Protein AF-A0A7S4M8M1-F1 (afdb_monomer_lite)

Foldseek 3Di:
DDDDDDDDDDDDDDDDDDDDDDDDDDDDDDDPDDPPDPDPPPPPPDDDDDDPDDADDDPADWQDWDAQLVRQWIWIFFQSQWIWIAGPVPRDTPDIDHDGPGGWNDKDADNVNQWMWIHGPSRDIDIDGPVPD

Secondary structure (DSSP, 8-state):
-----PPPP----------PPPP-PPPPPPPS--------------------------SS-EEEEEE-TTSSEEEEEETTSEEEEEETTT--EEEEEE--SS-EEEEEE-TTSSEEEEEETTS-EEEEETTT-

Radius of gyration: 27.67 Å; chains: 1; bounding box: 44×58×73 Å

Sequence (133 aa):
SLCRVRARLSRVRGAALLRSGPALTRPARMSATEVKSLQADDVDATPRYVCKQTIQGHKRAVSSVKFSPDGKQLASSSADMTVKLWSTTSWKCLHTLQGHTQGISDASFSADSSMIASASDDRTIRIWDTSSG

Structure (mmCIF, N/CA/C/O backbone):
data_AF-A0A7S4M8M1-F1
#
_entry.id   AF-A0A7S4M8M1-F1
#
loop_
_atom_site.group_PDB
_atom_site.id
_atom_site.type_symbol
_atom_site.label_atom_id
_atom_site.label_alt_id
_atom_site.label_comp_id
_atom_site.label_asym_id
_atom_site.label_entity_id
_atom_site.label_seq_id
_atom_site.pdbx_PDB_ins_code
_atom_site.Cartn_x
_atom_site.Cartn_y
_atom_site.Cartn_z
_atom_site.occupancy
_atom_site.B_iso_or_equiv
_atom_site.auth_seq_id
_atom_site.auth_comp_id
_atom_site.auth_asym_id
_atom_site.auth_atom_id
_atom_site.pdbx_PDB_model_num
ATOM 1 N N . SER A 1 1 ? -6.305 30.782 -30.407 1.00 43.66 1 SER A N 1
ATOM 2 C CA . SER A 1 1 ? -7.678 30.355 -30.083 1.00 43.66 1 SER A CA 1
ATOM 3 C C . SER A 1 1 ? -7.937 30.582 -28.606 1.00 43.66 1 SER A C 1
ATOM 5 O O . SER A 1 1 ? -7.409 29.866 -27.770 1.00 43.66 1 SER A O 1
ATOM 7 N N . LEU A 1 2 ? -8.625 31.683 -28.303 1.00 35.75 2 LEU A N 1
ATOM 8 C CA . LEU A 1 2 ? -8.955 32.169 -26.963 1.00 35.75 2 LEU A CA 1
ATOM 9 C C . LEU A 1 2 ? -10.330 31.632 -26.560 1.00 35.75 2 LEU A C 1
ATOM 11 O O . LEU A 1 2 ? -11.264 31.752 -27.346 1.00 35.75 2 LEU A O 1
ATOM 15 N N . CYS A 1 3 ? -10.487 31.172 -25.321 1.00 33.81 3 CYS A N 1
ATOM 16 C CA . CYS A 1 3 ? -11.802 31.144 -24.686 1.00 33.81 3 CYS A CA 1
ATOM 17 C C . CYS A 1 3 ? -11.678 31.673 -23.252 1.00 33.81 3 CYS A C 1
ATOM 19 O O . CYS A 1 3 ? -11.314 30.960 -22.323 1.00 33.81 3 CYS A O 1
ATOM 21 N N . ARG A 1 4 ? -11.921 32.983 -23.104 1.00 39.00 4 ARG A N 1
ATOM 22 C CA . ARG A 1 4 ? -12.109 33.672 -21.821 1.00 39.00 4 ARG A CA 1
ATOM 23 C C . ARG A 1 4 ? -13.558 33.464 -21.386 1.00 39.00 4 ARG A C 1
ATOM 25 O O . ARG A 1 4 ? -14.460 33.977 -22.044 1.00 39.00 4 ARG A O 1
ATOM 32 N N . VAL A 1 5 ? -13.784 32.794 -20.262 1.00 40.41 5 VAL A N 1
ATOM 33 C CA . VAL A 1 5 ? -15.101 32.773 -19.613 1.00 40.41 5 VAL A CA 1
ATOM 34 C C . VAL A 1 5 ? -15.182 33.954 -18.645 1.00 40.41 5 VAL A C 1
ATOM 36 O O . VAL A 1 5 ? -14.447 34.034 -17.666 1.00 40.41 5 VAL A O 1
ATOM 39 N N . ARG A 1 6 ? -16.056 34.913 -18.969 1.00 38.47 6 ARG A N 1
ATOM 40 C CA . ARG A 1 6 ? -16.457 36.033 -18.105 1.00 38.47 6 ARG A CA 1
ATOM 41 C C . ARG A 1 6 ? -17.525 35.542 -17.125 1.00 38.47 6 ARG A C 1
ATOM 43 O O . ARG A 1 6 ? -18.611 35.175 -17.562 1.00 38.47 6 ARG A O 1
ATOM 50 N N . ALA A 1 7 ? -17.267 35.626 -15.823 1.00 38.28 7 ALA A N 1
ATOM 51 C CA . ALA A 1 7 ? -18.320 35.540 -14.815 1.00 38.28 7 ALA A CA 1
ATOM 52 C C . ALA A 1 7 ? -18.991 36.918 -14.661 1.00 38.28 7 ALA A C 1
ATOM 54 O O . ALA A 1 7 ? -18.329 37.920 -14.387 1.00 38.28 7 ALA A O 1
ATOM 55 N N . ARG A 1 8 ? -20.308 36.973 -14.894 1.00 38.97 8 ARG A N 1
ATOM 56 C CA . ARG A 1 8 ? -21.157 38.146 -14.644 1.00 38.97 8 ARG A CA 1
ATOM 57 C C . ARG A 1 8 ? -21.533 38.192 -13.162 1.00 38.97 8 ARG A C 1
ATOM 59 O O . ARG A 1 8 ? -22.081 37.233 -12.636 1.00 38.97 8 ARG A O 1
ATOM 66 N N . LEU A 1 9 ? -21.288 39.336 -12.527 1.00 35.59 9 LEU A N 1
ATOM 67 C CA . LEU A 1 9 ? -21.854 39.711 -11.232 1.00 35.59 9 LEU A CA 1
ATOM 68 C C . LEU A 1 9 ? -23.357 39.984 -11.386 1.00 35.59 9 LEU A C 1
ATOM 70 O O . LEU A 1 9 ? -23.742 40.879 -12.139 1.00 35.59 9 LEU A O 1
ATOM 74 N N . SER A 1 10 ? -24.197 39.274 -10.633 1.00 39.19 10 SER A N 1
ATOM 75 C CA . SER A 1 10 ? -25.586 39.671 -10.390 1.00 39.19 10 SER A CA 1
ATOM 76 C C . SER A 1 10 ? -25.761 40.072 -8.930 1.00 39.19 10 SER A C 1
ATOM 78 O O . SER A 1 10 ? -25.512 39.307 -8.002 1.00 39.19 10 SER A O 1
ATOM 80 N N . ARG A 1 11 ? -26.177 41.324 -8.768 1.00 36.94 11 ARG A N 1
ATOM 81 C CA . ARG A 1 11 ? -26.433 42.048 -7.528 1.00 36.94 11 ARG A CA 1
ATOM 82 C C . ARG A 1 11 ? -27.765 41.569 -6.943 1.00 36.94 11 ARG A C 1
ATOM 84 O O . ARG A 1 11 ? -28.795 41.773 -7.576 1.00 36.94 11 ARG A O 1
ATOM 91 N N . VAL A 1 12 ? -27.763 41.000 -5.740 1.00 44.22 12 VAL A N 1
ATOM 92 C CA . VAL A 1 12 ? -28.990 40.811 -4.950 1.00 44.22 12 VAL A CA 1
ATOM 93 C C . VAL A 1 12 ? -28.941 41.788 -3.780 1.00 44.22 12 VAL A C 1
ATOM 95 O O . VAL A 1 12 ? -28.031 41.748 -2.956 1.00 44.22 12 VAL A O 1
ATOM 98 N N . ARG A 1 13 ? -29.896 42.723 -3.757 1.00 42.88 13 ARG A N 1
ATOM 99 C CA . ARG A 1 13 ? -30.191 43.580 -2.604 1.00 42.88 13 ARG A CA 1
ATOM 100 C C . ARG A 1 13 ? -31.131 42.803 -1.685 1.00 42.88 13 ARG A C 1
ATOM 102 O O . ARG A 1 13 ? -32.229 42.461 -2.106 1.00 42.88 13 ARG A O 1
ATOM 109 N N . GLY A 1 14 ? -30.717 42.576 -0.446 1.00 37.66 14 GLY A N 1
ATOM 110 C CA . GLY A 1 14 ? -31.570 42.075 0.627 1.00 37.66 14 GLY A CA 1
ATOM 111 C C . GLY A 1 14 ? -31.086 42.662 1.944 1.00 37.66 14 GLY A C 1
ATOM 112 O O . GLY A 1 14 ? -29.974 42.375 2.373 1.00 37.66 14 GLY A O 1
ATOM 113 N N . ALA A 1 15 ? -31.884 43.556 2.520 1.00 41.97 15 ALA A N 1
ATOM 114 C CA . ALA A 1 15 ? -31.630 44.207 3.796 1.00 41.97 15 ALA A CA 1
ATOM 115 C C . ALA A 1 15 ? -31.796 43.213 4.957 1.00 41.97 15 ALA A C 1
ATOM 117 O O . ALA A 1 15 ? -32.778 42.476 4.994 1.00 41.97 15 ALA A O 1
ATOM 118 N N . ALA A 1 16 ? -30.879 43.235 5.926 1.00 42.38 16 ALA A N 1
ATOM 119 C CA . ALA A 1 16 ? -31.071 42.618 7.234 1.00 42.38 16 ALA A CA 1
ATOM 120 C C . ALA A 1 16 ? -30.296 43.401 8.306 1.00 42.38 16 ALA A C 1
ATOM 122 O O . ALA A 1 16 ? -29.249 43.986 8.045 1.00 42.38 16 ALA A O 1
ATOM 123 N N . LEU A 1 17 ? -30.903 43.460 9.486 1.00 41.12 17 LEU A N 1
ATOM 124 C CA . LEU A 1 17 ? -30.753 44.459 10.539 1.00 41.12 17 LEU A CA 1
ATOM 125 C C . LEU A 1 17 ? -29.412 44.437 11.293 1.00 41.12 17 LEU A C 1
ATOM 127 O O . LEU A 1 17 ? -28.769 43.404 11.462 1.00 41.12 17 LEU A O 1
ATOM 131 N N . LEU A 1 18 ? -29.072 45.618 11.818 1.00 41.38 18 LEU A N 1
ATOM 132 C CA . LEU A 1 18 ? -28.001 45.913 12.769 1.00 41.38 18 LEU A CA 1
ATOM 133 C C . LEU A 1 18 ? -28.002 44.949 13.967 1.00 41.38 18 LEU A C 1
ATOM 135 O O . LEU A 1 18 ? -28.969 44.897 14.727 1.00 41.38 18 LEU A O 1
ATOM 139 N N . ARG A 1 19 ? -26.868 44.290 14.213 1.00 38.50 19 ARG A N 1
ATOM 140 C CA . ARG A 1 19 ? -26.465 43.888 15.565 1.00 38.50 19 ARG A CA 1
ATOM 141 C C . ARG A 1 19 ? -25.020 44.312 15.797 1.00 38.50 19 ARG A C 1
ATOM 143 O O . ARG A 1 19 ? -24.101 43.856 15.127 1.00 38.50 19 ARG A O 1
ATOM 150 N N . SER A 1 20 ? -24.872 45.239 16.733 1.00 40.28 20 SER A N 1
ATOM 151 C CA . SER A 1 20 ? -23.625 45.731 17.305 1.00 40.28 20 SER A CA 1
ATOM 152 C C . SER A 1 20 ? -22.769 44.574 17.831 1.00 40.28 20 SER A C 1
ATOM 154 O O . SER A 1 20 ? -23.184 43.875 18.756 1.00 40.28 20 SER A O 1
ATOM 156 N N . GLY A 1 21 ? -21.581 44.381 17.257 1.00 44.16 21 GLY A N 1
ATOM 157 C CA . GLY A 1 21 ? -20.529 43.554 17.855 1.00 44.16 21 GLY A CA 1
ATOM 158 C C . GLY A 1 21 ? -19.831 44.313 18.993 1.00 44.16 21 GLY A C 1
ATOM 159 O O . GLY A 1 21 ? -19.742 45.542 18.923 1.00 44.16 21 GLY A O 1
ATOM 160 N N . PRO A 1 22 ? -19.372 43.631 20.056 1.00 43.94 22 PRO A N 1
ATOM 161 C CA . PRO A 1 22 ? -18.809 44.294 21.221 1.00 43.94 22 PRO A CA 1
ATOM 162 C C . PRO A 1 22 ? -17.435 44.902 20.925 1.00 43.94 22 PRO A C 1
ATOM 164 O O . PRO A 1 22 ? -16.631 44.377 20.156 1.00 43.94 22 PRO A O 1
ATOM 167 N N . ALA A 1 23 ? -17.219 46.045 21.571 1.00 39.78 23 ALA A N 1
ATOM 168 C CA . ALA A 1 23 ? -16.031 46.871 21.525 1.00 39.78 23 ALA A CA 1
ATOM 169 C C . ALA A 1 23 ? -14.755 46.099 21.891 1.00 39.78 23 ALA A C 1
ATOM 171 O O . ALA A 1 23 ? -14.731 45.299 22.825 1.00 39.78 23 ALA A O 1
ATOM 172 N N . LEU A 1 24 ? -13.674 46.410 21.175 1.00 41.59 24 LEU A N 1
ATOM 173 C CA . LEU A 1 24 ? -12.315 45.991 21.495 1.00 41.59 24 LEU A CA 1
ATOM 174 C C . LEU A 1 24 ? -11.908 46.564 22.862 1.00 41.59 24 LEU A C 1
ATOM 176 O O . LEU A 1 24 ? -11.495 47.719 22.978 1.00 41.59 24 LEU A O 1
ATOM 180 N N . THR A 1 25 ? -12.032 45.759 23.911 1.00 39.78 25 THR A N 1
ATOM 181 C CA . THR A 1 25 ? -11.481 46.058 25.234 1.00 39.78 25 THR A CA 1
ATOM 182 C C . THR A 1 25 ? -9.956 45.963 25.194 1.00 39.78 25 THR A C 1
ATOM 184 O O . THR A 1 25 ? -9.392 44.914 24.890 1.00 39.78 25 THR A O 1
ATOM 187 N N . ARG A 1 26 ? -9.284 47.079 25.506 1.00 43.94 26 ARG A N 1
ATOM 188 C CA . ARG A 1 26 ? -7.834 47.149 25.766 1.00 43.94 26 ARG A CA 1
ATOM 189 C C . ARG A 1 26 ? -7.448 46.137 26.856 1.00 43.94 26 ARG A C 1
ATOM 191 O O . ARG A 1 26 ? -8.195 46.020 27.828 1.00 43.94 26 ARG A O 1
ATOM 198 N N . PRO A 1 27 ? -6.288 45.464 26.769 1.00 38.31 27 PRO A N 1
ATOM 199 C CA . PRO A 1 27 ? -5.846 44.601 27.852 1.00 38.31 27 PRO A CA 1
ATOM 200 C C . PRO A 1 27 ? -5.512 45.444 29.088 1.00 38.31 27 PRO A C 1
ATOM 202 O O . PRO A 1 27 ? -4.768 46.428 29.023 1.00 38.31 27 PRO A O 1
ATOM 205 N N . ALA A 1 28 ? -6.108 45.053 30.212 1.00 41.16 28 ALA A N 1
ATOM 206 C CA . ALA A 1 28 ? -5.801 45.582 31.526 1.00 41.16 28 ALA A CA 1
ATOM 207 C C . ALA A 1 28 ? -4.373 45.192 31.940 1.00 41.16 28 ALA A C 1
ATOM 209 O O . ALA A 1 28 ? -3.885 44.097 31.668 1.00 41.16 28 ALA A O 1
ATOM 210 N N . ARG A 1 29 ? -3.718 46.135 32.613 1.00 44.16 29 ARG A N 1
ATOM 211 C CA . ARG A 1 29 ? -2.412 46.040 33.267 1.00 44.16 29 ARG A CA 1
ATOM 212 C C . ARG A 1 29 ? -2.353 44.816 34.196 1.00 44.16 29 ARG A C 1
ATOM 214 O O . ARG A 1 29 ? -3.092 44.774 35.172 1.00 44.16 29 ARG A O 1
ATOM 221 N N . MET A 1 30 ? -1.464 43.856 33.933 1.00 40.31 30 MET A N 1
ATOM 222 C CA . MET A 1 30 ? -1.161 42.784 34.892 1.00 40.31 30 MET A CA 1
ATOM 223 C C . MET A 1 30 ? -0.356 43.357 36.070 1.00 40.31 30 MET A C 1
ATOM 225 O O . MET A 1 30 ? 0.689 43.976 35.870 1.00 40.31 30 MET A O 1
ATOM 229 N N . SER A 1 31 ? -0.858 43.179 37.295 1.00 47.75 31 SER A N 1
ATOM 230 C CA . SER A 1 31 ? -0.142 43.477 38.540 1.00 47.75 31 SER A CA 1
ATOM 231 C C . SER A 1 31 ? 0.713 42.285 38.968 1.00 47.75 31 SER A C 1
ATOM 233 O O . SER A 1 31 ? 0.249 41.147 38.977 1.00 47.75 31 SER A O 1
ATOM 235 N N . ALA A 1 32 ? 1.959 42.558 39.349 1.00 45.81 32 ALA A N 1
ATOM 236 C CA . ALA A 1 32 ? 2.950 41.569 39.748 1.00 45.81 32 ALA A CA 1
ATOM 237 C C . ALA A 1 32 ? 2.782 41.145 41.214 1.00 45.81 32 ALA A C 1
ATOM 239 O O . ALA A 1 32 ? 3.474 41.683 42.073 1.00 45.81 32 ALA A O 1
ATOM 240 N N . THR A 1 33 ? 1.878 40.210 41.526 1.00 54.72 33 THR A N 1
ATOM 241 C CA . THR A 1 33 ? 1.951 39.411 42.772 1.00 54.72 33 THR A CA 1
ATOM 242 C C . THR A 1 33 ? 1.008 38.203 42.729 1.00 54.72 33 THR A C 1
ATOM 244 O O . THR A 1 33 ? -0.057 38.223 43.321 1.00 54.72 33 THR A O 1
ATOM 247 N N . GLU A 1 34 ? 1.401 37.132 42.038 1.00 44.66 34 GLU A N 1
ATOM 248 C CA . GLU A 1 34 ? 1.000 35.766 42.417 1.00 44.66 34 GLU A CA 1
ATOM 249 C C . GLU A 1 34 ? 2.000 34.783 41.796 1.00 44.66 34 GLU A C 1
ATOM 251 O O . GLU A 1 34 ? 1.755 34.148 40.773 1.00 44.66 34 GLU A O 1
ATOM 256 N N . VAL A 1 35 ? 3.198 34.708 42.382 1.00 43.72 35 VAL A N 1
ATOM 257 C CA . VAL A 1 35 ? 4.142 33.618 42.102 1.00 43.72 35 VAL A CA 1
ATOM 258 C C . VAL A 1 35 ? 3.580 32.347 42.732 1.00 43.72 35 VAL A C 1
ATOM 260 O O . VAL A 1 35 ? 3.941 31.950 43.837 1.00 43.72 35 VAL A O 1
ATOM 263 N N . LYS A 1 36 ? 2.628 31.729 42.035 1.00 51.47 36 LYS A N 1
ATOM 264 C CA . LYS A 1 36 ? 2.190 30.371 42.320 1.00 51.47 36 LYS A CA 1
ATOM 265 C C . LYS A 1 36 ? 3.370 29.464 41.998 1.00 51.47 36 LYS A C 1
ATOM 267 O O . LYS A 1 36 ? 3.816 29.416 40.855 1.00 51.47 36 LYS A O 1
ATOM 272 N N . SER A 1 37 ? 3.907 28.849 43.048 1.00 44.53 37 SER A N 1
ATOM 273 C CA . SER A 1 37 ? 4.957 27.833 43.028 1.00 44.53 37 SER A CA 1
ATOM 274 C C . SER A 1 37 ? 4.884 26.989 41.751 1.00 44.53 37 SER A C 1
ATOM 276 O O . SER A 1 37 ? 3.943 26.215 41.575 1.00 44.53 37 SER A O 1
ATOM 278 N N . LEU A 1 38 ? 5.841 27.173 40.839 1.00 49.78 38 LEU A N 1
ATOM 279 C CA . LEU A 1 38 ? 6.036 26.261 39.719 1.00 49.78 38 LEU A CA 1
ATOM 280 C C . LEU A 1 38 ? 6.630 24.987 40.318 1.00 49.78 38 LEU A C 1
ATOM 282 O O . LEU A 1 38 ? 7.820 24.938 40.627 1.00 49.78 38 LEU A O 1
ATOM 286 N N . GLN A 1 39 ? 5.791 23.980 40.549 1.00 45.38 39 GLN A N 1
ATOM 287 C CA . GLN A 1 39 ? 6.279 22.632 40.811 1.00 45.38 39 GLN A CA 1
ATOM 288 C C . GLN A 1 39 ? 6.986 22.151 39.543 1.00 45.38 39 GLN A C 1
ATOM 290 O O . GLN A 1 39 ? 6.389 22.081 38.471 1.00 45.38 39 GLN A O 1
ATOM 295 N N . ALA A 1 40 ? 8.283 21.889 39.659 1.00 47.53 40 ALA A N 1
ATOM 296 C CA . ALA A 1 40 ? 9.088 21.305 38.603 1.00 47.53 40 ALA A CA 1
ATOM 297 C C . ALA A 1 40 ? 8.930 19.778 38.637 1.00 47.53 40 ALA A C 1
ATOM 299 O O . ALA A 1 40 ? 9.827 19.092 39.111 1.00 47.53 40 ALA A O 1
ATOM 300 N N . ASP A 1 41 ? 7.798 19.263 38.149 1.00 49.81 41 ASP A N 1
ATOM 301 C CA . ASP A 1 41 ? 7.579 17.814 37.977 1.00 49.81 41 ASP A CA 1
ATOM 302 C C . ASP A 1 41 ? 7.424 17.387 36.493 1.00 49.81 41 ASP A C 1
ATOM 304 O O . ASP A 1 41 ? 7.251 16.208 36.205 1.00 49.81 41 ASP A O 1
ATOM 308 N N . ASP A 1 42 ? 7.573 18.295 35.515 1.00 49.62 42 ASP A N 1
ATOM 309 C CA . ASP A 1 42 ? 7.327 18.017 34.081 1.00 49.62 42 ASP A CA 1
ATOM 310 C C . ASP A 1 42 ? 8.605 17.796 33.230 1.00 49.62 42 ASP A C 1
ATOM 312 O O . ASP A 1 42 ? 8.731 18.305 32.113 1.00 49.62 42 ASP A O 1
ATOM 316 N N . VAL A 1 43 ? 9.581 17.021 33.720 1.00 61.59 43 VAL A N 1
ATOM 317 C CA . VAL A 1 43 ? 10.765 16.591 32.933 1.00 61.59 43 VAL A CA 1
ATOM 318 C C . VAL A 1 43 ? 10.616 15.127 32.501 1.00 61.59 43 VAL A C 1
ATOM 320 O O . VAL A 1 43 ? 11.364 14.275 32.953 1.00 61.59 43 VAL A O 1
ATOM 323 N N . ASP A 1 44 ? 9.628 14.818 31.652 1.00 59.19 44 ASP A N 1
ATOM 324 C CA . ASP A 1 44 ? 9.723 13.770 30.605 1.00 59.19 44 ASP A CA 1
ATOM 325 C C . ASP A 1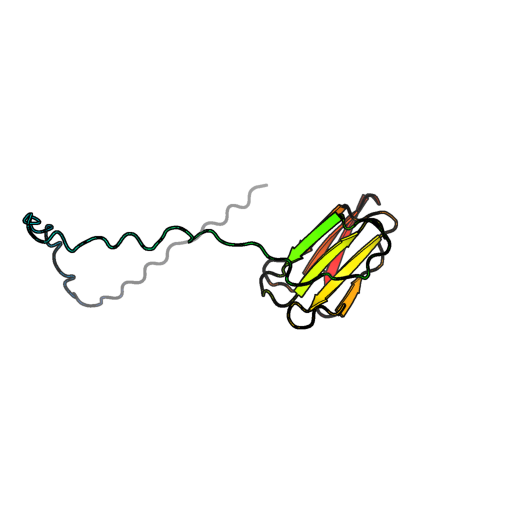 44 ? 8.485 13.767 29.680 1.00 59.19 44 ASP A C 1
ATOM 327 O O . ASP A 1 44 ? 7.833 12.749 29.458 1.00 59.19 44 ASP A O 1
ATOM 331 N N . ALA A 1 45 ? 8.121 14.922 29.118 1.00 71.00 45 ALA A N 1
ATOM 332 C CA . ALA A 1 45 ? 7.047 15.013 28.121 1.00 71.00 45 ALA A CA 1
ATOM 333 C C . ALA A 1 45 ? 7.550 14.733 26.688 1.00 71.00 45 ALA A C 1
ATOM 335 O O . ALA A 1 45 ? 7.072 15.333 25.722 1.00 71.00 45 ALA A O 1
ATOM 336 N N . THR A 1 46 ? 8.547 13.856 26.524 1.00 77.38 46 THR A N 1
ATOM 337 C CA . THR A 1 46 ? 9.040 13.490 25.190 1.00 77.38 46 THR A CA 1
ATOM 338 C C . THR A 1 46 ? 8.172 12.373 24.594 1.00 77.38 46 THR A C 1
ATOM 340 O O . THR A 1 46 ? 7.928 11.357 25.250 1.00 77.38 46 THR A O 1
ATOM 343 N N . PRO A 1 47 ? 7.657 12.515 23.355 1.00 83.75 47 PRO A N 1
ATOM 344 C CA . PRO A 1 47 ? 6.888 11.452 22.725 1.00 83.75 47 PRO A CA 1
ATOM 345 C C . PRO A 1 47 ? 7.791 10.239 22.484 1.00 83.75 47 PRO A C 1
ATOM 347 O O . PRO A 1 47 ? 8.725 10.278 21.682 1.00 83.75 47 PRO A O 1
ATOM 350 N N . ARG A 1 48 ? 7.498 9.141 23.183 1.00 86.38 48 ARG A N 1
ATOM 351 C CA . ARG A 1 48 ? 8.207 7.871 23.017 1.00 86.38 48 ARG A CA 1
ATOM 352 C C . ARG A 1 48 ? 7.621 7.111 21.830 1.00 86.38 48 ARG A C 1
ATOM 354 O O . ARG A 1 48 ? 6.494 6.620 21.889 1.00 86.38 48 ARG A O 1
ATOM 361 N N . TYR A 1 49 ? 8.395 6.980 20.756 1.00 90.50 49 TYR A N 1
ATOM 362 C CA . TYR A 1 49 ? 8.047 6.095 19.646 1.00 90.50 49 TYR A CA 1
ATOM 363 C C . TYR A 1 49 ? 8.358 4.651 20.037 1.00 90.50 49 TYR A C 1
ATOM 365 O O . TYR A 1 49 ? 9.516 4.266 20.173 1.00 90.50 49 TYR A O 1
ATOM 373 N N . VAL A 1 50 ? 7.311 3.853 20.226 1.00 95.19 50 VAL A N 1
ATOM 374 C CA . VAL A 1 50 ? 7.418 2.415 20.495 1.00 95.19 50 VAL A CA 1
ATOM 375 C C . VAL A 1 50 ? 6.886 1.628 19.304 1.00 95.19 50 VAL A C 1
ATOM 377 O O . VAL A 1 50 ? 5.886 2.013 18.692 1.00 95.19 50 VAL A O 1
ATOM 380 N N . CYS A 1 51 ? 7.544 0.519 18.963 1.00 93.75 51 CYS A N 1
ATOM 381 C CA . CYS A 1 51 ? 7.048 -0.381 17.926 1.00 93.75 51 CYS A CA 1
ATOM 382 C C . CYS A 1 51 ? 5.730 -1.012 18.397 1.00 93.75 51 CYS A C 1
ATOM 384 O O . CYS A 1 51 ? 5.719 -1.791 19.348 1.00 93.75 51 CYS A O 1
ATOM 386 N N . LYS A 1 52 ? 4.615 -0.646 17.753 1.00 93.94 52 LYS A N 1
ATOM 387 C CA . LYS A 1 52 ? 3.287 -1.189 18.075 1.00 93.94 52 LYS A CA 1
ATOM 388 C C . LYS A 1 52 ? 2.959 -2.467 17.315 1.00 93.94 52 LYS A C 1
ATOM 390 O O . LYS A 1 52 ? 2.225 -3.298 17.836 1.00 93.94 52 LYS A O 1
ATOM 395 N N . GLN A 1 53 ? 3.432 -2.587 16.078 1.00 94.38 53 GLN A N 1
ATOM 396 C CA . GLN A 1 53 ? 3.090 -3.703 15.211 1.00 94.38 53 GLN A CA 1
ATOM 397 C C . GLN A 1 53 ? 4.151 -3.908 14.133 1.00 94.38 53 GLN A C 1
ATOM 399 O O . GLN A 1 53 ? 4.642 -2.939 13.555 1.00 94.38 53 GLN A O 1
ATOM 404 N N . THR A 1 54 ? 4.421 -5.174 13.814 1.00 95.75 54 THR A N 1
ATOM 405 C CA . THR A 1 54 ? 5.262 -5.577 12.682 1.00 95.75 54 THR A CA 1
ATOM 406 C C . THR A 1 54 ? 4.418 -6.390 11.711 1.00 95.75 54 THR A C 1
ATOM 408 O O . THR A 1 54 ? 3.893 -7.442 12.067 1.00 95.75 54 THR A O 1
ATOM 411 N N . ILE A 1 55 ? 4.294 -5.915 10.475 1.00 96.56 55 ILE A N 1
ATOM 412 C CA . ILE A 1 55 ? 3.462 -6.547 9.449 1.00 96.56 55 ILE A CA 1
ATOM 413 C C . ILE A 1 55 ? 4.372 -7.263 8.456 1.00 96.56 55 ILE A C 1
ATOM 415 O O . ILE A 1 55 ? 5.271 -6.655 7.881 1.00 96.56 55 ILE A O 1
ATOM 419 N N . GLN A 1 56 ? 4.137 -8.557 8.258 1.00 96.19 56 GLN A N 1
ATOM 420 C CA . GLN A 1 56 ? 4.884 -9.392 7.318 1.00 96.19 56 GLN A CA 1
ATOM 421 C C . GLN A 1 56 ? 4.005 -9.741 6.115 1.00 96.19 56 GLN A C 1
ATOM 423 O O . GLN A 1 56 ? 2.798 -9.937 6.257 1.00 96.19 56 GLN A O 1
ATOM 428 N N . GLY A 1 57 ? 4.605 -9.856 4.928 1.00 95.56 57 GLY A N 1
ATOM 429 C CA . GLY A 1 57 ? 3.899 -10.391 3.758 1.00 95.56 57 GLY A CA 1
ATOM 430 C C . GLY A 1 57 ? 4.461 -10.005 2.392 1.00 95.56 57 GLY A C 1
ATOM 431 O O . GLY A 1 57 ? 4.157 -10.690 1.416 1.00 95.56 57 GLY A O 1
ATOM 432 N N . HIS A 1 58 ? 5.277 -8.955 2.295 1.00 97.88 58 HIS A N 1
ATOM 433 C CA . HIS A 1 58 ? 6.057 -8.701 1.081 1.00 97.88 58 HIS A CA 1
ATOM 434 C C . HIS A 1 58 ? 7.221 -9.687 0.967 1.00 97.88 58 HIS A C 1
ATOM 436 O O . HIS A 1 58 ? 7.810 -10.089 1.970 1.00 97.88 58 HIS A O 1
ATOM 442 N N . LYS A 1 59 ? 7.545 -10.090 -0.264 1.00 97.69 59 LYS A N 1
ATOM 443 C CA . LYS A 1 59 ? 8.621 -11.064 -0.541 1.00 97.69 59 LYS A CA 1
ATOM 444 C C . LYS A 1 59 ? 9.970 -10.402 -0.817 1.00 97.69 59 LYS A C 1
ATOM 446 O O . LYS A 1 59 ? 10.985 -11.089 -0.906 1.00 97.69 59 LYS A O 1
ATOM 451 N N . ARG A 1 60 ? 9.978 -9.084 -1.013 1.00 98.19 60 ARG A N 1
ATOM 452 C CA . ARG A 1 60 ? 11.165 -8.263 -1.276 1.00 98.19 60 ARG A CA 1
ATOM 453 C C . ARG A 1 60 ? 11.058 -6.945 -0.510 1.00 98.19 60 ARG A C 1
ATOM 455 O O . ARG A 1 60 ? 10.089 -6.719 0.210 1.00 98.19 60 ARG A O 1
ATOM 462 N N . ALA A 1 61 ? 12.063 -6.084 -0.666 1.00 98.00 61 ALA A N 1
ATOM 463 C CA . ALA A 1 61 ? 12.118 -4.780 -0.016 1.00 98.00 61 ALA A CA 1
ATOM 464 C C . ALA A 1 61 ? 10.825 -3.977 -0.235 1.00 98.00 61 ALA A C 1
ATOM 466 O O . ALA A 1 61 ? 10.313 -3.898 -1.356 1.00 98.00 61 ALA A O 1
ATOM 467 N N . VAL A 1 62 ? 10.303 -3.399 0.844 1.00 98.25 62 VAL A N 1
ATOM 468 C CA . VAL A 1 62 ? 9.201 -2.434 0.803 1.00 98.25 62 VAL A CA 1
ATOM 469 C C . VAL A 1 62 ? 9.796 -1.083 0.431 1.00 98.25 62 VAL A C 1
ATOM 471 O O . VAL A 1 62 ? 10.757 -0.645 1.059 1.00 98.25 62 VAL A O 1
ATOM 474 N N . SER A 1 63 ? 9.262 -0.454 -0.610 1.00 97.94 63 SER A N 1
ATOM 475 C CA . SER A 1 63 ? 9.769 0.813 -1.144 1.00 97.94 63 SER A CA 1
ATOM 476 C C . SER A 1 63 ? 9.059 2.024 -0.548 1.00 97.94 63 SER A C 1
ATOM 478 O O . SER A 1 63 ? 9.696 3.039 -0.287 1.00 97.94 63 SER A O 1
ATOM 480 N N . SER A 1 64 ? 7.754 1.913 -0.293 1.00 97.81 64 SER A N 1
ATOM 481 C CA . SER A 1 64 ? 6.945 3.003 0.247 1.00 97.81 64 SER A CA 1
ATOM 482 C C . SER A 1 64 ? 5.761 2.478 1.048 1.00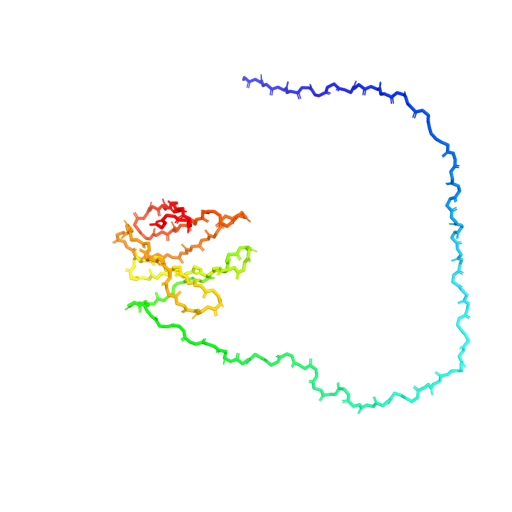 97.81 64 SER A C 1
ATOM 484 O O . SER A 1 64 ? 5.266 1.370 0.815 1.00 97.81 64 SER A O 1
ATOM 486 N N . VAL A 1 65 ? 5.311 3.295 1.999 1.00 97.81 65 VAL A N 1
ATOM 487 C CA . VAL A 1 65 ? 4.112 3.074 2.806 1.00 97.81 65 VAL A CA 1
ATOM 488 C C . VAL A 1 65 ? 3.321 4.374 2.912 1.00 97.81 65 VAL A C 1
ATOM 490 O O . VAL A 1 65 ? 3.888 5.434 3.181 1.00 97.81 65 VAL A O 1
ATOM 493 N N . LYS A 1 66 ? 2.004 4.308 2.711 1.00 97.88 66 LYS A N 1
ATOM 494 C CA . LYS A 1 66 ? 1.098 5.457 2.840 1.00 97.88 66 LYS A CA 1
ATOM 495 C C . LYS A 1 66 ? -0.174 5.029 3.553 1.00 97.88 66 LYS A C 1
ATOM 497 O O . LYS A 1 66 ? -0.756 4.001 3.218 1.00 97.88 66 LYS A O 1
ATOM 502 N N . PHE A 1 67 ? -0.622 5.824 4.517 1.00 97.69 67 PHE A N 1
ATOM 503 C CA . PHE A 1 67 ? -1.970 5.685 5.061 1.00 97.69 67 PHE A CA 1
ATOM 504 C C . PHE A 1 67 ? -2.980 6.285 4.088 1.00 97.69 67 PHE A C 1
ATOM 506 O O . PHE A 1 67 ? -2.691 7.288 3.429 1.00 97.69 67 PHE A O 1
ATOM 513 N N . SER A 1 68 ? -4.162 5.681 4.009 1.00 96.75 68 SER A N 1
ATOM 514 C CA . SER A 1 68 ? -5.294 6.317 3.350 1.00 96.75 68 SER A CA 1
ATOM 515 C C . SER A 1 68 ? -5.684 7.594 4.109 1.00 96.75 68 SER A C 1
ATOM 517 O O . SER A 1 68 ? -5.571 7.633 5.339 1.00 96.75 68 SER A O 1
ATOM 519 N N . PRO A 1 69 ? -6.163 8.642 3.416 1.00 96.56 69 PRO A N 1
ATOM 520 C CA . PRO A 1 69 ? -6.678 9.846 4.069 1.00 96.56 69 PRO A CA 1
ATOM 521 C C . PRO A 1 69 ? -7.777 9.584 5.107 1.00 96.56 69 PRO A C 1
ATOM 523 O O . PRO A 1 69 ? -7.877 10.318 6.086 1.00 96.56 69 PRO A O 1
ATOM 526 N N . ASP A 1 70 ? -8.575 8.526 4.931 1.00 95.25 70 ASP A N 1
ATOM 527 C CA . ASP A 1 70 ? -9.595 8.110 5.904 1.00 95.25 70 ASP A CA 1
ATOM 528 C C . ASP A 1 70 ? -9.044 7.305 7.103 1.00 95.25 70 ASP A C 1
ATOM 530 O O . ASP A 1 70 ? -9.789 6.994 8.036 1.00 95.25 70 ASP A O 1
ATOM 534 N N . GLY A 1 71 ? -7.755 6.949 7.086 1.00 95.56 71 GLY A N 1
ATOM 535 C CA . GLY A 1 71 ? -7.057 6.215 8.141 1.00 95.56 71 GLY A CA 1
ATOM 536 C C . GLY A 1 71 ? -7.446 4.741 8.293 1.00 95.56 71 GLY A C 1
ATOM 537 O O . GLY A 1 71 ? -6.946 4.080 9.208 1.00 95.56 71 GLY A O 1
ATOM 538 N N . LYS A 1 72 ? -8.320 4.196 7.439 1.00 95.56 72 LYS A N 1
ATOM 539 C CA . LYS A 1 72 ? -8.806 2.806 7.546 1.00 95.56 72 LYS A CA 1
ATOM 540 C C . LYS A 1 72 ? -7.881 1.795 6.882 1.00 95.56 72 LYS A C 1
ATOM 542 O O . LYS A 1 72 ? -7.915 0.607 7.226 1.00 95.56 72 LYS A O 1
ATOM 547 N N . GLN A 1 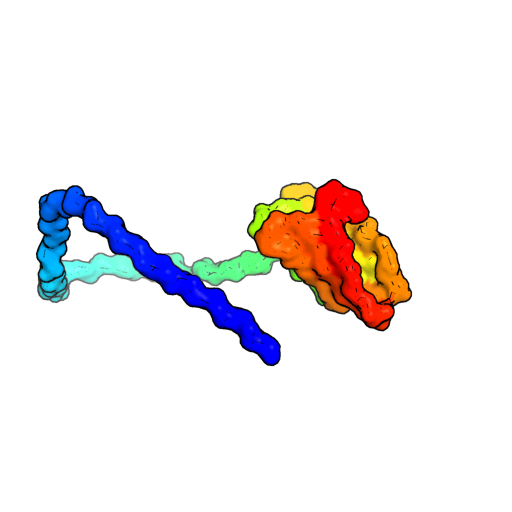73 ? -7.075 2.255 5.931 1.00 95.94 73 GLN A N 1
ATOM 548 C CA . GLN A 1 73 ? -6.195 1.414 5.141 1.00 95.94 73 GLN A CA 1
ATOM 549 C C . GLN A 1 73 ? -4.754 1.927 5.156 1.00 95.94 73 GLN A C 1
ATOM 551 O O . GLN A 1 73 ? -4.474 3.116 5.311 1.00 95.94 73 GLN A O 1
ATOM 556 N N . LEU A 1 74 ? -3.825 0.999 4.977 1.00 97.25 74 LEU A N 1
ATOM 557 C CA . LEU A 1 74 ? -2.426 1.270 4.680 1.00 97.25 74 LEU A CA 1
ATOM 558 C C . LEU A 1 74 ? -2.116 0.634 3.326 1.00 97.25 74 LEU A C 1
ATOM 560 O O . LEU A 1 74 ? -2.431 -0.536 3.120 1.00 97.25 74 LEU A O 1
ATOM 564 N N . ALA A 1 75 ? -1.482 1.379 2.428 1.00 97.50 75 ALA A N 1
ATOM 565 C CA . ALA A 1 75 ? -0.885 0.843 1.214 1.00 97.50 75 ALA A CA 1
ATOM 566 C C . ALA A 1 75 ? 0.620 0.702 1.405 1.00 97.50 75 ALA A C 1
ATOM 568 O O . ALA A 1 75 ? 1.275 1.620 1.901 1.00 97.50 75 ALA A O 1
ATOM 569 N N . SER A 1 76 ? 1.164 -0.431 0.976 1.00 98.19 76 SER A N 1
ATOM 570 C CA . SER A 1 76 ? 2.603 -0.643 0.862 1.00 98.19 76 SER A CA 1
ATOM 571 C C . SER A 1 76 ? 2.960 -1.095 -0.546 1.00 98.19 76 SER A C 1
ATOM 573 O O . SER A 1 76 ? 2.314 -1.987 -1.094 1.00 98.19 76 SER A O 1
ATOM 575 N N . SER A 1 77 ? 3.996 -0.497 -1.126 1.00 98.12 77 SER A N 1
ATOM 576 C CA . SER A 1 77 ? 4.570 -0.907 -2.409 1.00 98.12 77 SER A CA 1
ATOM 577 C C . SER A 1 77 ? 5.896 -1.626 -2.199 1.00 98.12 77 SER A C 1
ATOM 579 O O . SER A 1 77 ? 6.611 -1.364 -1.228 1.00 98.12 77 SER A O 1
ATOM 581 N N . SER A 1 78 ? 6.250 -2.535 -3.105 1.00 98.50 78 SER A N 1
ATOM 582 C CA . SER A 1 78 ? 7.474 -3.322 -2.969 1.00 98.50 78 SER A CA 1
ATOM 583 C C . SER A 1 78 ? 8.152 -3.627 -4.303 1.00 98.50 78 SER A C 1
ATOM 585 O O . SER A 1 78 ? 7.539 -3.665 -5.373 1.00 98.50 78 SER A O 1
ATOM 587 N N . ALA A 1 79 ? 9.446 -3.933 -4.211 1.00 98.31 79 ALA A N 1
ATOM 588 C CA . ALA A 1 79 ? 10.232 -4.533 -5.281 1.00 98.31 79 ALA A CA 1
ATOM 589 C C . ALA A 1 79 ? 9.757 -5.950 -5.677 1.00 98.31 79 ALA A C 1
ATOM 591 O O . ALA A 1 79 ? 10.280 -6.518 -6.633 1.00 98.31 79 ALA A O 1
ATOM 592 N N . ASP A 1 80 ? 8.790 -6.545 -4.963 1.00 98.06 80 ASP A N 1
ATOM 593 C CA . ASP A 1 80 ? 8.117 -7.790 -5.367 1.00 98.06 80 ASP A CA 1
ATOM 594 C C . ASP A 1 80 ? 7.025 -7.592 -6.433 1.00 98.06 80 ASP A C 1
ATOM 596 O O . ASP A 1 80 ? 6.339 -8.553 -6.778 1.00 98.06 80 ASP A O 1
ATOM 600 N N . MET A 1 81 ? 6.924 -6.377 -6.989 1.00 98.19 81 MET A N 1
ATOM 601 C CA . MET A 1 81 ? 5.997 -5.983 -8.059 1.00 98.19 81 MET A CA 1
ATOM 602 C C . MET A 1 81 ? 4.530 -5.919 -7.610 1.00 98.19 81 MET A C 1
ATOM 604 O O . MET A 1 81 ? 3.623 -5.890 -8.444 1.00 98.19 81 MET A O 1
ATOM 608 N N . THR A 1 82 ? 4.284 -5.887 -6.295 1.00 97.94 82 THR A N 1
ATOM 609 C CA . THR A 1 82 ? 2.935 -5.811 -5.726 1.00 97.94 82 THR A CA 1
ATOM 610 C C . THR A 1 82 ? 2.734 -4.556 -4.887 1.00 97.94 82 THR A C 1
ATOM 612 O O . THR A 1 82 ? 3.652 -4.073 -4.213 1.00 97.94 82 THR A O 1
ATOM 615 N N . VAL A 1 83 ? 1.500 -4.051 -4.897 1.00 97.88 83 VAL A N 1
ATOM 616 C CA . VAL A 1 83 ? 1.004 -3.153 -3.849 1.00 97.88 83 VAL A CA 1
ATOM 617 C C . VAL A 1 83 ? 0.091 -3.967 -2.944 1.00 97.88 83 VAL A C 1
ATOM 619 O O . VAL A 1 83 ? -0.790 -4.679 -3.423 1.00 97.88 83 VAL A O 1
ATOM 622 N N . LYS A 1 84 ? 0.292 -3.899 -1.632 1.00 97.56 84 LYS A N 1
ATOM 623 C CA . LYS A 1 84 ? -0.578 -4.557 -0.654 1.00 97.56 84 LYS A CA 1
ATOM 624 C C . LYS A 1 84 ? -1.374 -3.525 0.116 1.00 97.56 84 LYS A C 1
ATOM 626 O O . LYS A 1 84 ? -0.829 -2.513 0.554 1.00 97.56 84 LYS A O 1
ATOM 631 N N . LEU A 1 85 ? -2.654 -3.825 0.296 1.00 97.12 85 LEU A N 1
ATOM 632 C CA . LEU A 1 85 ? -3.555 -3.075 1.155 1.00 97.12 85 LEU A CA 1
ATOM 633 C C . LEU A 1 85 ? -3.762 -3.801 2.465 1.00 97.12 85 LEU A C 1
ATOM 635 O O . LEU A 1 85 ? -3.995 -5.010 2.484 1.00 97.12 85 LEU A O 1
ATOM 639 N N . TRP A 1 86 ? -3.692 -3.049 3.554 1.00 97.25 86 TRP A N 1
ATOM 640 C CA . TRP A 1 86 ? -3.801 -3.554 4.913 1.00 97.25 86 TRP A CA 1
ATOM 641 C C . TRP A 1 86 ? -4.880 -2.797 5.667 1.00 97.25 86 TRP A C 1
ATOM 643 O O . TRP A 1 86 ? -4.980 -1.578 5.559 1.00 97.25 86 TRP A O 1
ATOM 653 N N . SER A 1 87 ? -5.6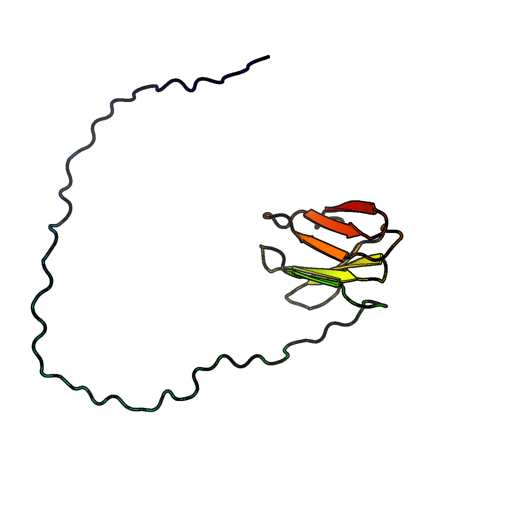50 -3.508 6.484 1.00 96.25 87 SER A N 1
ATOM 654 C CA . SER A 1 87 ? -6.553 -2.886 7.455 1.00 96.25 87 SER A CA 1
ATOM 655 C C . SER A 1 87 ? -5.739 -2.280 8.597 1.00 96.25 87 SER A C 1
ATOM 657 O O . SER A 1 87 ? -4.938 -2.982 9.205 1.00 96.25 87 SER A O 1
ATOM 659 N N . THR A 1 88 ? -5.974 -1.021 8.960 1.00 95.75 88 THR A N 1
ATOM 660 C CA . THR A 1 88 ? -5.289 -0.391 10.110 1.00 95.75 88 THR A CA 1
ATOM 661 C C . THR A 1 88 ? -5.845 -0.844 11.463 1.00 95.75 88 THR A C 1
ATOM 663 O O . THR A 1 88 ? -5.187 -0.693 12.488 1.00 95.75 88 THR A O 1
ATOM 666 N N . THR A 1 89 ? -7.041 -1.444 11.480 1.00 95.25 89 THR A N 1
ATOM 667 C CA . THR A 1 89 ? -7.660 -2.007 12.691 1.00 95.25 89 THR A CA 1
ATOM 668 C C . THR A 1 89 ? -7.133 -3.403 13.007 1.00 95.25 89 THR A C 1
ATOM 670 O O . THR A 1 89 ? -6.845 -3.711 14.159 1.00 95.25 89 THR A O 1
ATOM 673 N N . SER A 1 90 ? -7.024 -4.264 11.990 1.00 95.62 90 SER A N 1
ATOM 674 C CA . SER A 1 90 ? -6.649 -5.676 12.173 1.00 95.62 90 SER A CA 1
ATOM 675 C C . SER A 1 90 ? -5.232 -6.011 11.709 1.00 95.62 90 SER A C 1
ATOM 677 O O . SER A 1 90 ? -4.745 -7.101 12.001 1.00 95.62 90 SER A O 1
ATOM 679 N N . TRP A 1 91 ? -4.582 -5.108 10.969 1.00 96.06 91 TRP A N 1
ATOM 680 C CA . TRP A 1 91 ? -3.276 -5.299 10.325 1.00 96.06 91 TRP A CA 1
ATOM 681 C C . TRP A 1 91 ? -3.193 -6.514 9.395 1.00 96.06 91 TRP A C 1
ATOM 683 O O . TRP A 1 91 ? -2.111 -7.010 9.088 1.00 96.06 91 TRP A O 1
ATOM 693 N N . LYS A 1 92 ? -4.347 -6.983 8.911 1.00 96.3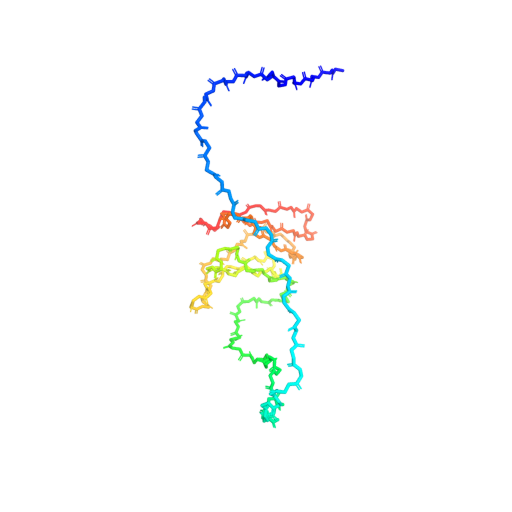8 92 LYS A N 1
ATOM 694 C CA . LYS A 1 92 ? -4.446 -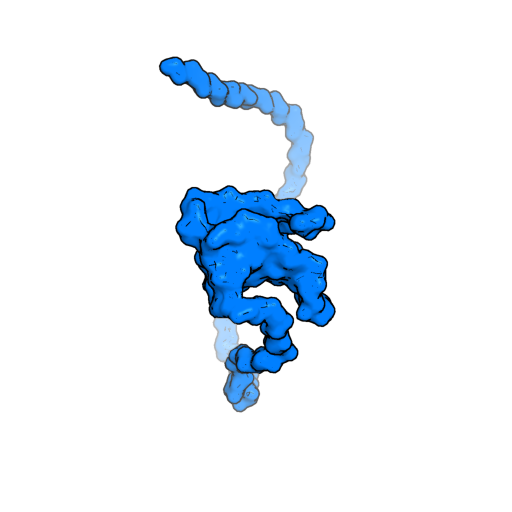8.047 7.911 1.00 96.38 92 LYS A CA 1
ATOM 695 C C . LYS A 1 92 ? -4.386 -7.468 6.503 1.00 96.38 92 LYS A C 1
ATOM 697 O O . LYS A 1 92 ? -4.892 -6.372 6.259 1.00 96.38 92 LYS A O 1
ATOM 702 N N . CYS A 1 93 ? -3.798 -8.231 5.585 1.00 96.44 93 CYS A N 1
ATOM 703 C CA . CYS A 1 93 ? -3.811 -7.913 4.161 1.00 96.44 93 CYS A CA 1
ATOM 704 C C . CYS A 1 93 ? -5.238 -8.086 3.623 1.00 96.44 93 CYS A C 1
ATOM 706 O O . CYS A 1 93 ? -5.808 -9.169 3.737 1.00 96.44 93 CYS A O 1
ATOM 708 N N . LEU A 1 94 ? -5.804 -7.008 3.083 1.00 95.06 94 LEU A N 1
ATOM 709 C CA . LEU A 1 94 ? -7.120 -6.972 2.448 1.00 95.06 94 LEU A CA 1
ATOM 710 C C . LEU A 1 94 ? -7.006 -7.362 0.974 1.00 95.06 94 LEU A C 1
ATOM 712 O O . LEU A 1 94 ? -7.689 -8.271 0.518 1.00 95.06 94 LEU A O 1
ATOM 716 N N . HIS A 1 95 ? -6.087 -6.711 0.256 1.00 95.19 95 HIS A N 1
ATOM 717 C CA . HIS A 1 95 ? -5.879 -6.915 -1.174 1.00 95.19 95 HIS A CA 1
ATOM 718 C C . HIS A 1 95 ? -4.390 -6.957 -1.511 1.00 95.19 95 HIS A C 1
ATOM 720 O O . HIS A 1 95 ? -3.557 -6.324 -0.857 1.00 95.19 95 HIS A O 1
ATOM 726 N N . THR A 1 96 ? -4.054 -7.714 -2.553 1.00 96.62 96 THR A N 1
ATOM 727 C CA . THR A 1 96 ? -2.732 -7.696 -3.185 1.00 96.62 96 THR A CA 1
ATOM 728 C C . THR A 1 96 ? -2.923 -7.344 -4.649 1.00 96.62 96 THR A C 1
ATOM 730 O O . THR A 1 96 ? -3.402 -8.166 -5.424 1.00 96.62 96 THR A O 1
ATOM 733 N N . LEU A 1 97 ? -2.532 -6.129 -5.001 1.00 96.25 97 LEU A N 1
ATOM 734 C CA . LEU A 1 97 ? -2.652 -5.554 -6.330 1.00 96.25 97 LEU A CA 1
ATOM 735 C C . LEU A 1 97 ? -1.462 -6.025 -7.167 1.00 96.25 97 LEU A C 1
ATOM 737 O O . LEU A 1 97 ? -0.302 -5.759 -6.828 1.00 96.25 97 LEU A O 1
ATOM 741 N N . GLN A 1 98 ? -1.756 -6.775 -8.226 1.00 96.12 98 GLN A N 1
ATOM 742 C CA . GLN A 1 98 ? -0.769 -7.373 -9.124 1.00 96.12 98 GLN A CA 1
ATOM 743 C C . GLN A 1 98 ? -0.969 -6.848 -10.542 1.00 96.12 98 GLN A C 1
ATOM 745 O O . GLN A 1 98 ? -2.096 -6.661 -10.991 1.00 96.12 98 GLN A O 1
ATOM 750 N N . GLY A 1 99 ? 0.127 -6.642 -11.271 1.00 95.81 99 GLY A N 1
ATOM 751 C CA . GLY A 1 99 ? 0.067 -6.246 -12.680 1.00 95.81 99 GLY A CA 1
ATOM 752 C C . GLY A 1 99 ? 1.284 -5.470 -13.170 1.00 95.81 99 GLY A C 1
ATOM 753 O O . GLY A 1 99 ? 1.511 -5.399 -14.378 1.00 95.81 99 GLY A O 1
ATOM 754 N N . HIS A 1 100 ? 2.082 -4.904 -12.264 1.00 97.88 100 HIS A N 1
ATOM 755 C CA . HIS A 1 100 ? 3.399 -4.392 -12.627 1.00 97.88 100 HIS A CA 1
ATOM 756 C C . HIS A 1 100 ? 4.349 -5.537 -12.982 1.00 97.88 100 HIS A C 1
ATOM 758 O O . HIS A 1 100 ? 4.240 -6.644 -12.453 1.00 97.88 100 HIS A O 1
ATOM 764 N N . THR A 1 101 ? 5.266 -5.260 -13.904 1.00 97.94 101 THR A N 1
ATOM 765 C CA . THR A 1 101 ? 6.248 -6.248 -14.397 1.00 97.94 101 THR A CA 1
ATOM 766 C C . THR A 1 101 ? 7.652 -6.019 -13.845 1.00 97.94 101 THR A C 1
ATOM 768 O O . THR A 1 101 ? 8.557 -6.809 -14.107 1.00 97.94 101 THR A O 1
ATOM 771 N N . GLN A 1 102 ? 7.834 -4.944 -13.079 1.00 98.19 102 GLN A N 1
ATOM 772 C CA . GLN A 1 102 ? 9.063 -4.595 -12.378 1.00 98.19 102 GLN A CA 1
ATOM 773 C C . GLN A 1 102 ? 8.735 -4.022 -10.995 1.00 98.19 102 GLN A C 1
ATOM 775 O O . GLN A 1 102 ? 7.567 -3.872 -10.622 1.00 98.19 102 GLN A O 1
ATOM 780 N N . GLY A 1 103 ? 9.773 -3.731 -10.209 1.00 97.56 103 GLY A N 1
ATOM 781 C CA . GLY A 1 103 ? 9.634 -3.170 -8.869 1.00 97.56 103 GLY A CA 1
ATOM 782 C C . GLY A 1 103 ? 8.794 -1.892 -8.852 1.00 97.56 103 GLY A C 1
ATOM 783 O O . GLY A 1 103 ? 8.796 -1.108 -9.804 1.00 97.56 103 GLY A O 1
ATOM 784 N N . ILE A 1 104 ? 8.039 -1.704 -7.773 1.00 98.50 104 ILE A N 1
ATOM 785 C CA . ILE A 1 104 ? 7.231 -0.503 -7.560 1.00 98.50 104 ILE A CA 1
ATOM 786 C C . ILE A 1 104 ? 8.036 0.438 -6.674 1.00 98.50 104 ILE A C 1
ATOM 788 O O . ILE A 1 104 ? 8.489 0.032 -5.602 1.00 98.50 104 ILE A O 1
ATOM 792 N N . SER A 1 105 ? 8.220 1.678 -7.111 1.00 97.94 105 SER A N 1
ATOM 793 C CA . SER A 1 105 ? 9.027 2.677 -6.407 1.00 97.94 105 SER A CA 1
ATOM 794 C C . SER A 1 105 ? 8.206 3.495 -5.411 1.00 97.94 105 SER A C 1
ATOM 796 O O . SER A 1 105 ? 8.702 3.797 -4.329 1.00 97.94 105 SER A O 1
ATOM 798 N N . ASP A 1 106 ? 6.943 3.794 -5.723 1.00 98.12 106 ASP A N 1
ATOM 799 C CA . ASP A 1 106 ? 6.020 4.469 -4.805 1.00 98.12 106 ASP A CA 1
ATOM 800 C C . ASP A 1 106 ? 4.559 4.088 -5.090 1.00 98.12 106 ASP A C 1
ATOM 802 O O . ASP A 1 106 ? 4.197 3.664 -6.195 1.00 98.12 106 ASP A O 1
ATOM 806 N N . ALA A 1 107 ? 3.712 4.287 -4.085 1.00 97.50 107 ALA A N 1
ATOM 807 C CA . ALA A 1 107 ? 2.265 4.277 -4.207 1.00 97.50 107 ALA A CA 1
ATOM 808 C C . ALA A 1 107 ? 1.663 5.470 -3.449 1.00 97.50 107 ALA A C 1
ATOM 810 O O . ALA A 1 107 ? 2.221 5.943 -2.455 1.00 97.50 107 ALA A O 1
ATOM 811 N N . SER A 1 108 ? 0.511 5.964 -3.900 1.00 97.81 108 SER A N 1
ATOM 812 C CA . SER A 1 108 ? -0.219 7.049 -3.239 1.00 97.81 108 SER A CA 1
ATOM 813 C C . SER A 1 108 ? -1.719 6.848 -3.341 1.00 97.81 108 SER A C 1
ATOM 815 O O . SER A 1 108 ? -2.223 6.466 -4.392 1.00 97.81 108 SER A O 1
ATOM 817 N N . PHE A 1 109 ? -2.432 7.178 -2.267 1.00 97.81 109 PHE A N 1
ATOM 818 C CA . PHE A 1 109 ? -3.886 7.279 -2.289 1.00 97.81 109 PHE A CA 1
ATOM 819 C C . PHE A 1 109 ? -4.344 8.572 -2.966 1.00 97.81 109 PHE A C 1
ATOM 821 O O . PHE A 1 109 ? -3.650 9.595 -2.918 1.00 97.81 109 PHE A O 1
ATOM 828 N N . SER A 1 110 ? -5.537 8.530 -3.551 1.00 96.88 110 SER A N 1
ATOM 829 C CA . SER A 1 110 ? -6.334 9.718 -3.846 1.00 96.88 110 SER A CA 1
ATOM 830 C C . SER A 1 110 ? -6.847 10.360 -2.551 1.00 96.88 110 SER A C 1
ATOM 832 O O . SER A 1 110 ? -6.953 9.709 -1.511 1.00 96.88 110 SER A O 1
ATOM 834 N N . ALA A 1 111 ? -7.194 11.649 -2.605 1.00 96.12 111 ALA A N 1
ATOM 835 C CA . ALA A 1 111 ? -7.647 12.402 -1.431 1.00 96.12 111 ALA A CA 1
ATOM 836 C C . ALA A 1 111 ? -8.948 11.854 -0.808 1.00 96.12 111 ALA A C 1
ATOM 838 O O . ALA A 1 111 ? -9.169 11.997 0.390 1.00 96.12 111 ALA A O 1
ATOM 839 N N . ASP A 1 112 ? -9.791 11.209 -1.613 1.00 95.38 112 ASP A N 1
ATOM 840 C CA . ASP A 1 112 ? -11.044 10.569 -1.202 1.00 95.38 112 ASP A CA 1
ATOM 841 C C . ASP A 1 112 ? -10.871 9.093 -0.788 1.00 95.38 112 ASP A C 1
ATOM 843 O O . ASP A 1 112 ? -11.848 8.440 -0.437 1.00 95.38 112 ASP A O 1
ATOM 847 N N . SER A 1 113 ? -9.641 8.561 -0.795 1.00 94.94 113 SER A N 1
ATOM 848 C CA . SER A 1 113 ? -9.323 7.154 -0.490 1.00 94.94 113 SER A CA 1
ATOM 849 C C . SER A 1 113 ? -9.977 6.117 -1.423 1.00 94.94 113 SER A C 1
ATOM 851 O O . SER A 1 113 ? -9.965 4.927 -1.102 1.00 94.94 113 SER A O 1
ATOM 853 N N . SER A 1 114 ? -10.532 6.528 -2.569 1.00 94.69 114 SER A N 1
ATOM 854 C CA . SER A 1 114 ? -11.185 5.619 -3.528 1.00 94.69 114 SER A CA 1
ATOM 855 C C . SER A 1 114 ? -10.205 4.961 -4.501 1.00 94.69 114 SER A C 1
ATOM 857 O O . SER A 1 114 ? -10.482 3.888 -5.032 1.00 94.69 114 SER A O 1
ATOM 859 N N . MET A 1 115 ? -9.038 5.574 -4.718 1.00 96.69 115 MET A N 1
ATOM 860 C CA . MET A 1 115 ? -8.054 5.114 -5.690 1.00 96.69 115 MET A CA 1
ATOM 861 C C . MET A 1 115 ? -6.641 5.089 -5.123 1.00 96.69 115 MET A C 1
ATOM 863 O O . MET A 1 115 ? -6.290 5.835 -4.205 1.00 96.69 115 MET A O 1
ATOM 867 N N . ILE A 1 116 ? -5.803 4.258 -5.736 1.00 97.38 116 ILE A N 1
ATOM 868 C CA . ILE A 1 116 ? -4.357 4.234 -5.523 1.00 97.38 116 ILE A CA 1
ATOM 869 C C . ILE A 1 116 ? -3.663 4.383 -6.864 1.00 97.38 116 ILE A C 1
ATOM 871 O O . ILE A 1 116 ? -4.009 3.702 -7.824 1.00 97.38 116 ILE A O 1
ATOM 875 N N . ALA A 1 117 ? -2.646 5.232 -6.917 1.00 98.06 117 ALA A N 1
ATOM 876 C CA . ALA A 1 117 ? -1.696 5.279 -8.015 1.00 98.06 117 ALA A CA 1
ATOM 877 C C . ALA A 1 117 ? -0.401 4.580 -7.595 1.00 98.06 117 ALA A C 1
ATOM 879 O O . ALA A 1 117 ? 0.113 4.856 -6.511 1.00 98.06 117 ALA A O 1
ATOM 880 N N . SER A 1 118 ? 0.142 3.710 -8.444 1.00 98.12 118 SER A N 1
ATOM 881 C CA . SER A 1 118 ? 1.458 3.091 -8.252 1.00 98.12 118 SER A CA 1
ATOM 882 C C . SER A 1 118 ? 2.388 3.407 -9.415 1.00 98.12 118 SER A C 1
ATOM 884 O O . SER A 1 118 ? 1.976 3.337 -10.573 1.00 98.12 118 SER A O 1
ATOM 886 N N . ALA A 1 119 ? 3.640 3.736 -9.101 1.00 98.56 119 ALA A N 1
ATOM 887 C CA . ALA A 1 119 ? 4.695 4.004 -10.075 1.00 98.56 119 ALA A CA 1
ATOM 888 C C . ALA A 1 119 ? 5.734 2.878 -10.048 1.00 98.56 119 ALA A C 1
ATOM 890 O O . ALA A 1 119 ? 6.159 2.447 -8.974 1.00 98.56 119 ALA A O 1
ATOM 891 N N . SER A 1 120 ? 6.149 2.398 -11.220 1.00 98.38 120 SER A N 1
ATOM 892 C CA . SER A 1 120 ? 7.051 1.250 -11.341 1.00 98.38 120 SER A CA 1
ATOM 893 C C . SER A 1 120 ? 8.182 1.486 -12.335 1.00 98.38 120 SER A C 1
ATOM 895 O O . SER A 1 120 ? 8.061 2.253 -13.293 1.00 98.38 120 SER A O 1
ATOM 897 N N . ASP A 1 121 ? 9.270 0.748 -12.129 1.00 98.19 121 ASP A N 1
ATOM 898 C CA . ASP A 1 121 ? 10.413 0.673 -13.040 1.00 98.19 121 ASP A CA 1
ATOM 899 C C . ASP A 1 121 ? 10.045 0.074 -14.413 1.00 98.19 121 ASP A C 1
ATOM 901 O O . ASP A 1 121 ? 10.818 0.179 -15.368 1.00 98.19 121 ASP A O 1
ATOM 905 N N . ASP A 1 122 ? 8.843 -0.501 -14.561 1.00 98.12 122 ASP A N 1
ATOM 906 C CA . ASP A 1 122 ? 8.296 -0.936 -15.853 1.00 98.12 122 ASP A CA 1
ATOM 907 C C . ASP A 1 122 ? 7.844 0.227 -16.752 1.00 98.12 122 ASP A C 1
ATOM 909 O O . ASP A 1 122 ? 7.333 0.006 -17.851 1.00 98.12 122 ASP A O 1
ATOM 913 N N . ARG A 1 123 ? 8.104 1.466 -16.313 1.00 98.12 123 ARG A N 1
ATOM 914 C CA . ARG A 1 123 ? 7.799 2.722 -17.013 1.00 98.12 123 ARG A CA 1
ATOM 915 C C . ARG A 1 123 ? 6.301 2.984 -17.135 1.00 98.12 123 ARG A C 1
ATOM 917 O O . ARG A 1 123 ? 5.888 3.777 -17.983 1.00 98.12 123 ARG A O 1
ATOM 924 N N . THR A 1 124 ? 5.491 2.347 -16.293 1.00 98.06 124 THR A N 1
ATOM 925 C CA . THR A 1 124 ? 4.048 2.570 -16.243 1.00 98.06 124 THR A CA 1
ATOM 926 C C . THR A 1 124 ? 3.605 3.100 -14.885 1.00 98.06 124 THR A C 1
ATOM 928 O O . THR A 1 124 ? 4.240 2.884 -13.850 1.00 98.06 124 THR A O 1
ATOM 931 N N . ILE A 1 125 ? 2.475 3.802 -14.910 1.00 98.25 125 ILE A N 1
ATOM 932 C CA . ILE A 1 125 ? 1.688 4.123 -13.726 1.00 98.25 125 ILE A CA 1
ATOM 933 C C . ILE A 1 125 ? 0.396 3.328 -13.836 1.00 98.25 125 ILE A C 1
ATOM 935 O O . ILE A 1 125 ? -0.224 3.299 -14.904 1.00 98.25 125 ILE A O 1
ATOM 939 N N . ARG A 1 126 ? -0.019 2.697 -12.742 1.00 97.62 126 ARG A N 1
ATOM 940 C CA . ARG A 1 126 ? -1.307 2.004 -12.663 1.00 97.62 126 ARG A CA 1
ATOM 941 C C . ARG A 1 126 ? -2.199 2.676 -11.638 1.00 97.62 126 ARG A C 1
ATOM 943 O O . ARG A 1 126 ? -1.721 3.123 -10.598 1.00 97.62 126 ARG A O 1
ATOM 950 N N . ILE A 1 127 ? -3.483 2.751 -11.971 1.00 97.62 127 ILE A N 1
ATOM 951 C CA . ILE A 1 127 ? -4.535 3.241 -11.088 1.00 97.62 127 ILE A CA 1
ATOM 952 C C . ILE A 1 127 ? -5.373 2.042 -10.666 1.00 97.62 127 ILE A C 1
ATOM 954 O O . ILE A 1 127 ? -5.794 1.256 -11.514 1.00 97.62 127 ILE A O 1
ATOM 958 N N . TRP A 1 128 ? -5.590 1.924 -9.366 1.00 96.38 128 TRP A N 1
ATOM 959 C CA . TRP A 1 128 ? -6.328 0.843 -8.730 1.00 96.38 128 TRP A CA 1
ATOM 960 C C . TRP A 1 128 ? -7.508 1.431 -7.983 1.00 96.38 128 TRP A C 1
ATOM 962 O O . TRP A 1 128 ? -7.385 2.503 -7.388 1.00 96.38 128 TRP A O 1
ATOM 972 N N . ASP A 1 129 ? -8.622 0.720 -7.986 1.00 94.44 129 ASP A N 1
ATOM 973 C CA . ASP A 1 129 ? -9.785 1.063 -7.183 1.00 94.44 129 ASP A CA 1
ATOM 974 C C . ASP A 1 129 ? -9.685 0.344 -5.829 1.00 94.44 129 ASP A C 1
ATOM 976 O O . ASP A 1 129 ? -9.450 -0.863 -5.764 1.00 94.44 129 ASP A O 1
ATOM 980 N N . THR A 1 130 ? -9.836 1.077 -4.727 1.00 86.19 130 THR A N 1
ATOM 981 C CA . THR A 1 130 ? -9.621 0.529 -3.376 1.00 86.19 130 THR A CA 1
ATOM 982 C C . THR A 1 130 ? -10.723 -0.423 -2.919 1.00 86.19 130 THR A C 1
ATOM 984 O O . THR A 1 130 ? -10.519 -1.149 -1.944 1.00 86.19 130 THR A O 1
ATOM 987 N N . SER A 1 131 ? -11.881 -0.421 -3.588 1.00 81.81 131 SER A N 1
ATOM 988 C CA . SER A 1 131 ? -13.032 -1.261 -3.243 1.00 81.81 131 SER A CA 1
ATOM 989 C C . SER A 1 131 ? -13.014 -2.613 -3.951 1.00 81.81 131 SER A C 1
ATOM 991 O O . SER A 1 131 ? -13.485 -3.604 -3.391 1.00 81.81 131 SER A O 1
ATOM 993 N N . SER A 1 132 ? -12.465 -2.657 -5.167 1.00 74.69 132 SER A N 1
ATOM 994 C CA . SER A 1 132 ? -12.411 -3.871 -5.989 1.00 74.69 132 SER A CA 1
ATOM 995 C C . SER A 1 132 ? -11.038 -4.545 -5.999 1.00 74.69 132 SER A C 1
ATOM 997 O O . SER A 1 132 ? -10.989 -5.765 -6.167 1.00 74.69 132 SER A O 1
ATOM 999 N N . GLY A 1 133 ? -9.966 -3.794 -5.714 1.00 59.19 133 GLY A N 1
ATOM 1000 C CA . GLY A 1 133 ? -8.592 -4.294 -5.661 1.00 59.19 133 GLY A CA 1
ATOM 1001 C C . GLY A 1 133 ? -8.010 -4.537 -7.042 1.00 59.19 133 GLY A C 1
ATOM 1002 O O . GLY A 1 133 ? -7.966 -5.719 -7.445 1.00 59.19 133 GLY A O 1
#

pLDDT: mean 77.97, std 25.16, range [33.81, 98.56]

Organism: NCBI:txid72548

InterPro domains:
  IPR001680 WD40 repeat [PF00400] (50-87)
  IPR001680 WD40 repeat [PF00400] (91-129)
  IPR001680 WD40 repeat [PS50082] (55-96)
  IPR001680 WD40 repeat [PS50082] (97-133)
  IPR001680 WD40 repeat [SM00320] (48-87)
  IPR001680 WD40 repeat [SM00320] (90-129)
  IPR015943 WD40/YVTN repeat-like-containing domain superfamily [G3DSA:2.130.10.10] (34-133)
  IPR019775 WD40 repeat, conserved site [PS00678] (116-130)
  IPR036322 WD40-repeat-containing domain superfamily [SSF50978] (49-133)